Protein AF-A0A8H2WDI7-F1 (afdb_monomer_lite)

InterPro domains:
  IPR056884 Nephrocystin 3-like, N-terminal [PF24883] (2-95)

Radius of gyration: 14.34 Å; chains: 1; bounding box: 28×26×42 Å

Foldseek 3Di:
DVVVLVVVCVQFVQLVVQLCVLCVVPVCLVVDDLLSVCVSRPLRSQVRCPPRDALAAEAEAEAVVVQVDDPSVVNVVNCVVCVVSGSYKYWYKHAPDPPDPDIDTPDID

Structure (mmCIF, N/CA/C/O backbone):
data_AF-A0A8H2WDI7-F1
#
_entry.id   AF-A0A8H2WDI7-F1
#
loop_
_atom_site.group_PDB
_atom_site.id
_atom_site.type_symbol
_atom_site.label_atom_id
_atom_site.label_alt_id
_atom_site.label_comp_id
_atom_site.label_asym_id
_atom_site.label_entity_id
_atom_site.label_seq_id
_atom_site.pdbx_PDB_ins_code
_atom_site.Cartn_x
_atom_site.Cartn_y
_atom_site.Cartn_z
_atom_site.occupancy
_atom_site.B_iso_or_equiv
_atom_site.auth_seq_id
_atom_site.auth_comp_id
_atom_site.auth_asym_id
_atom_site.auth_atom_id
_atom_site.pdbx_PDB_model_num
ATOM 1 N N . MET A 1 1 ? 2.431 5.459 -2.874 1.00 86.25 1 MET A N 1
ATOM 2 C CA . MET A 1 1 ? 1.709 5.556 -1.581 1.00 86.25 1 MET A CA 1
ATOM 3 C C . MET A 1 1 ? 0.588 6.580 -1.604 1.00 86.25 1 MET A C 1
ATOM 5 O O . MET A 1 1 ? -0.551 6.159 -1.513 1.00 86.25 1 MET A O 1
ATOM 9 N N . THR A 1 2 ? 0.869 7.885 -1.715 1.00 90.62 2 THR A N 1
ATOM 10 C CA . THR A 1 2 ? -0.133 8.945 -1.471 1.00 90.62 2 THR A CA 1
ATOM 11 C C . THR A 1 2 ? -1.396 8.803 -2.317 1.00 90.62 2 THR A C 1
ATOM 13 O O . THR A 1 2 ? -2.489 8.836 -1.771 1.00 90.62 2 THR A O 1
ATOM 16 N N . ALA A 1 3 ? -1.254 8.547 -3.622 1.00 91.88 3 ALA A N 1
ATOM 17 C CA . ALA A 1 3 ? -2.398 8.340 -4.511 1.00 91.88 3 ALA A CA 1
ATOM 18 C C . ALA A 1 3 ? -3.252 7.114 -4.135 1.00 91.88 3 ALA A C 1
ATOM 20 O O . ALA A 1 3 ? -4.466 7.143 -4.303 1.00 91.88 3 ALA A O 1
ATOM 21 N N . ILE A 1 4 ? -2.638 6.050 -3.608 1.00 93.56 4 ILE A N 1
ATOM 22 C CA . ILE A 1 4 ? -3.352 4.840 -3.171 1.00 93.56 4 ILE A CA 1
ATOM 23 C C . ILE A 1 4 ? -4.109 5.130 -1.873 1.00 93.56 4 ILE A C 1
ATOM 25 O O . ILE A 1 4 ? -5.297 4.845 -1.787 1.00 93.56 4 ILE A O 1
ATOM 29 N N . ALA A 1 5 ? -3.447 5.751 -0.891 1.00 95.06 5 ALA A N 1
ATOM 30 C CA . ALA A 1 5 ? -4.073 6.134 0.375 1.00 95.06 5 ALA A CA 1
ATOM 31 C C . ALA A 1 5 ? -5.252 7.091 0.147 1.00 95.06 5 ALA A C 1
ATOM 33 O O . ALA A 1 5 ? -6.325 6.902 0.705 1.00 95.06 5 ALA A O 1
ATOM 34 N N . TYR A 1 6 ? -5.082 8.074 -0.739 1.00 96.19 6 TYR A N 1
ATOM 35 C CA . TYR A 1 6 ? -6.143 9.010 -1.097 1.00 96.19 6 TYR A CA 1
ATOM 36 C C . TYR A 1 6 ? -7.349 8.315 -1.745 1.00 96.19 6 TYR A C 1
ATOM 38 O O . TYR A 1 6 ? -8.490 8.612 -1.403 1.00 96.19 6 TYR A O 1
ATOM 46 N N . GLN A 1 7 ? -7.118 7.363 -2.654 1.00 95.75 7 GLN A N 1
ATOM 47 C CA . GLN A 1 7 ? -8.207 6.603 -3.274 1.00 95.75 7 GLN A CA 1
ATOM 48 C C . GLN A 1 7 ? -8.915 5.678 -2.279 1.00 95.75 7 GLN A C 1
ATOM 50 O O . GLN A 1 7 ? -10.139 5.596 -2.297 1.00 95.75 7 GLN A O 1
ATOM 55 N N . LEU A 1 8 ? -8.174 5.033 -1.373 1.00 95.25 8 LEU A N 1
ATOM 56 C CA . LEU A 1 8 ? -8.764 4.231 -0.300 1.00 95.25 8 LEU A CA 1
ATOM 57 C C . LEU A 1 8 ? -9.611 5.082 0.655 1.00 95.25 8 LEU A C 1
ATOM 59 O O . LEU A 1 8 ? -10.696 4.656 1.037 1.00 95.25 8 LEU A O 1
ATOM 63 N N . ALA A 1 9 ? -9.161 6.295 0.985 1.00 96.12 9 ALA A N 1
ATOM 64 C CA . ALA A 1 9 ? -9.914 7.237 1.812 1.00 96.12 9 ALA A CA 1
ATOM 65 C C . ALA A 1 9 ? -11.210 7.702 1.136 1.00 96.12 9 ALA A C 1
ATOM 67 O O . ALA A 1 9 ? -12.250 7.784 1.779 1.00 96.12 9 ALA A O 1
ATOM 68 N N . GLN A 1 10 ? -11.187 7.932 -0.179 1.00 95.81 10 GLN A N 1
ATOM 69 C CA . GLN A 1 10 ? -12.417 8.217 -0.923 1.00 95.81 10 GLN A CA 1
ATOM 70 C C . GLN A 1 10 ? -13.363 7.014 -1.001 1.00 95.81 10 GLN A C 1
ATOM 72 O O . GLN A 1 10 ? -14.578 7.189 -1.043 1.00 95.81 10 GLN A O 1
ATOM 77 N N . TYR A 1 11 ? -12.817 5.799 -1.047 1.00 94.69 11 TYR A N 1
ATOM 78 C CA . TYR A 1 11 ? -13.605 4.575 -1.127 1.00 94.69 11 TYR A CA 1
ATOM 79 C C . TYR A 1 11 ? -14.247 4.190 0.215 1.00 94.69 11 TYR A C 1
ATOM 81 O O . TYR A 1 11 ? -15.370 3.688 0.236 1.00 94.69 11 TYR A O 1
ATOM 89 N N . SER A 1 12 ? -13.551 4.409 1.333 1.00 95.06 12 SER A N 1
ATOM 90 C CA . SER A 1 12 ? -13.962 3.949 2.660 1.00 95.06 12 SER A CA 1
ATOM 91 C C . SER A 1 12 ? -13.761 5.035 3.713 1.00 95.06 12 SER A C 1
ATOM 93 O O . SER A 1 12 ? -12.636 5.347 4.099 1.00 95.06 12 SER A O 1
ATOM 95 N N . VAL A 1 13 ? -14.875 5.562 4.233 1.00 95.75 13 VAL A N 1
ATOM 96 C CA . VAL A 1 13 ? -14.882 6.542 5.334 1.00 95.75 13 VAL A CA 1
ATOM 97 C C . VAL A 1 13 ? -14.179 6.006 6.594 1.00 95.75 13 VAL A C 1
ATOM 99 O O . VAL A 1 13 ? -13.380 6.736 7.174 1.00 95.75 13 VAL A O 1
ATOM 102 N N . PRO A 1 14 ? -14.376 4.739 7.019 1.00 95.88 14 PRO A N 1
ATOM 103 C CA . PRO A 1 14 ? -13.591 4.182 8.122 1.00 95.88 14 PRO A CA 1
ATOM 104 C C . PRO A 1 14 ? -12.074 4.218 7.882 1.00 95.88 14 PRO A C 1
ATOM 106 O O . PRO A 1 14 ? -11.320 4.566 8.787 1.00 95.88 14 PRO A O 1
ATOM 109 N N . PHE A 1 15 ? -11.621 3.913 6.660 1.00 96.69 15 PHE A N 1
ATOM 110 C CA . PHE A 1 15 ? -10.200 4.006 6.322 1.00 96.69 15 PHE A CA 1
ATOM 111 C C . PHE A 1 15 ? -9.713 5.460 6.323 1.00 96.69 15 PHE A C 1
ATOM 113 O O . PHE A 1 15 ? -8.607 5.726 6.785 1.00 96.69 15 PHE A O 1
ATOM 120 N N . GLU A 1 16 ? -10.516 6.400 5.816 1.00 96.94 16 GLU A N 1
ATOM 121 C CA . GLU A 1 16 ? -10.202 7.834 5.820 1.00 96.94 16 GLU A CA 1
ATOM 122 C C . GLU A 1 16 ? -9.961 8.359 7.236 1.00 96.94 16 GLU A C 1
ATOM 124 O O . GLU A 1 16 ? -8.934 8.995 7.478 1.00 96.94 16 GLU A O 1
ATOM 129 N N . HIS A 1 17 ? -10.828 7.994 8.182 1.00 96.12 17 HIS A N 1
ATOM 130 C CA . HIS A 1 17 ? -10.656 8.323 9.593 1.00 96.12 17 HIS A CA 1
ATOM 131 C C . HIS A 1 17 ? -9.339 7.767 10.159 1.00 96.12 17 HIS A C 1
ATOM 133 O O . HIS A 1 17 ? -8.556 8.496 10.767 1.00 96.12 17 HIS A O 1
ATOM 139 N N . GLU A 1 18 ? -9.036 6.487 9.923 1.00 96.12 18 GLU A N 1
ATOM 140 C CA . GLU A 1 18 ? -7.790 5.882 10.411 1.00 96.12 18 GLU A CA 1
ATOM 141 C C . GLU A 1 18 ? -6.532 6.455 9.739 1.00 96.12 18 GLU A C 1
ATOM 143 O O . GLU A 1 18 ? -5.475 6.569 10.369 1.00 96.12 18 GLU A O 1
ATOM 148 N N . LEU A 1 19 ? -6.626 6.842 8.464 1.00 95.94 19 LEU A N 1
ATOM 149 C CA . LEU A 1 19 ? -5.557 7.542 7.759 1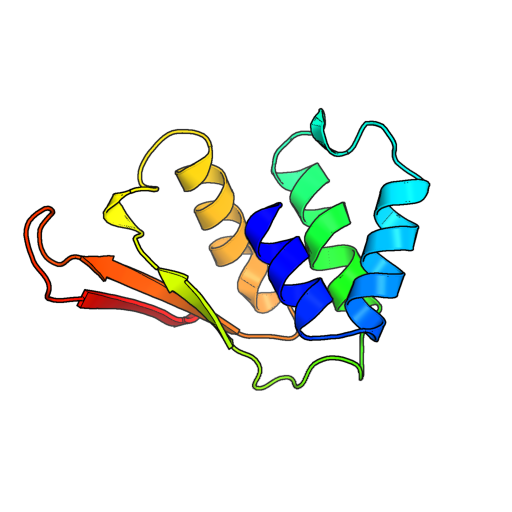.00 95.94 19 LEU A CA 1
ATOM 150 C C . LEU A 1 19 ? -5.328 8.932 8.362 1.00 95.94 19 LEU A C 1
ATOM 152 O O . LEU A 1 19 ? -4.175 9.323 8.568 1.00 95.94 19 LEU A O 1
ATOM 156 N N . TYR A 1 20 ? -6.401 9.667 8.660 1.00 95.44 20 TYR A N 1
ATOM 157 C CA . TYR A 1 20 ? -6.324 10.965 9.323 1.00 95.44 20 TYR A CA 1
ATOM 158 C C . TYR A 1 20 ? -5.627 10.842 10.683 1.00 95.44 20 TYR A C 1
ATOM 160 O O . TYR A 1 20 ? -4.620 11.508 10.907 1.00 95.44 20 TYR A O 1
ATOM 168 N N . GLU A 1 21 ? -6.058 9.915 11.540 1.00 94.62 21 GLU A N 1
ATOM 169 C CA . GLU A 1 21 ? -5.439 9.672 12.852 1.00 94.62 21 GLU A CA 1
ATOM 170 C C . GLU A 1 21 ? -3.958 9.263 12.747 1.00 94.62 21 GLU A C 1
ATOM 172 O O . GLU A 1 21 ? -3.102 9.717 13.515 1.00 94.62 21 GLU A O 1
ATOM 177 N N . SER A 1 22 ? -3.608 8.421 11.767 1.00 92.44 22 SER A N 1
ATOM 178 C CA . SER A 1 22 ? -2.215 8.005 11.575 1.00 92.44 22 SER A CA 1
ATOM 179 C C . SER A 1 22 ? -1.315 9.117 11.029 1.00 92.44 22 SER A C 1
ATOM 181 O O . SER A 1 22 ? -0.097 9.042 11.206 1.00 92.44 22 SER A O 1
ATOM 183 N N . THR A 1 23 ? -1.869 10.098 10.315 1.00 91.38 23 THR A N 1
ATOM 184 C CA . THR A 1 23 ? -1.099 11.191 9.700 1.00 91.38 23 THR A CA 1
ATOM 185 C C . THR A 1 23 ? -1.041 12.426 10.592 1.00 91.38 23 THR A C 1
ATOM 187 O O . THR A 1 23 ? -0.008 13.090 10.634 1.00 91.38 23 THR A O 1
ATOM 190 N N . SER A 1 24 ? -2.093 12.701 11.366 1.00 90.44 24 SER A N 1
ATOM 191 C CA . SER A 1 24 ? -2.153 13.820 12.313 1.00 90.44 24 SER A CA 1
ATOM 192 C C . SER A 1 24 ? -1.139 13.671 13.450 1.00 90.44 24 SER A C 1
ATOM 194 O O . SER A 1 24 ? -0.576 14.655 13.926 1.00 90.44 24 SER A O 1
ATOM 196 N N . THR A 1 25 ? -0.849 12.429 13.841 1.00 87.81 25 THR A N 1
ATOM 197 C CA . THR A 1 25 ? 0.114 12.091 14.896 1.00 87.81 25 THR A CA 1
ATOM 198 C C . THR A 1 25 ? 1.560 11.980 14.399 1.00 87.81 25 THR A C 1
ATOM 200 O O . THR A 1 25 ? 2.472 11.804 15.207 1.00 87.81 25 THR A O 1
ATOM 203 N N . ASN A 1 26 ? 1.798 12.104 13.086 1.00 86.38 26 ASN A N 1
ATOM 204 C CA . ASN A 1 26 ? 3.115 11.946 12.470 1.00 86.38 26 ASN A CA 1
ATOM 205 C C . ASN A 1 26 ? 3.364 13.000 11.366 1.00 86.38 26 ASN A C 1
ATOM 207 O O . ASN A 1 26 ? 3.214 12.702 10.176 1.00 86.38 26 ASN A O 1
ATOM 211 N N . PRO A 1 27 ? 3.777 14.229 11.734 1.00 81.69 27 PRO A N 1
ATOM 212 C CA . PRO A 1 27 ? 3.980 15.324 10.780 1.00 81.69 27 PRO A CA 1
ATOM 213 C C . PRO A 1 27 ? 5.100 15.054 9.759 1.00 81.69 27 PRO A C 1
ATOM 215 O O . PRO A 1 27 ? 5.077 15.601 8.658 1.00 81.69 27 PRO A O 1
ATOM 218 N N . ASP A 1 28 ? 6.040 14.162 10.079 1.00 87.69 28 ASP A N 1
ATOM 219 C CA . ASP A 1 28 ? 7.188 13.814 9.235 1.00 87.69 28 ASP A CA 1
ATOM 220 C C . ASP A 1 28 ? 6.928 12.603 8.319 1.00 87.69 28 ASP A C 1
ATOM 222 O O . ASP A 1 28 ? 7.837 12.067 7.685 1.00 87.69 28 ASP A O 1
ATOM 226 N N . ILE A 1 29 ? 5.682 12.145 8.184 1.00 88.69 29 ILE A N 1
ATOM 227 C CA . ILE A 1 29 ? 5.346 10.941 7.404 1.00 88.69 29 ILE A CA 1
ATOM 228 C C . ILE A 1 29 ? 5.827 10.991 5.939 1.00 88.69 29 ILE A C 1
ATOM 230 O O . ILE A 1 29 ? 6.175 9.966 5.342 1.00 88.69 29 ILE A O 1
ATOM 234 N N . LEU A 1 30 ? 5.885 12.187 5.346 1.00 84.19 30 LEU A N 1
ATOM 235 C CA . LEU A 1 30 ? 6.356 12.380 3.973 1.00 84.19 30 LEU A CA 1
ATOM 236 C C . LEU A 1 30 ? 7.885 12.332 3.850 1.00 84.19 30 LEU A C 1
ATOM 238 O O . LEU A 1 30 ? 8.377 12.036 2.762 1.00 84.19 30 LEU A O 1
ATOM 242 N N . SER A 1 31 ? 8.627 12.570 4.935 1.00 87.50 31 SER A N 1
ATOM 243 C CA . SER A 1 31 ? 10.092 12.482 4.964 1.00 87.50 31 SER A CA 1
ATOM 244 C C . SER A 1 31 ? 10.600 11.085 5.341 1.00 87.50 31 SER A C 1
ATOM 246 O O . SER A 1 31 ? 11.758 10.767 5.073 1.00 87.50 31 SER A O 1
ATOM 248 N N . GLN A 1 32 ? 9.735 10.218 5.884 1.00 89.38 32 GLN A N 1
ATOM 249 C CA . GLN A 1 32 ? 10.062 8.814 6.151 1.00 89.38 32 GLN A CA 1
ATOM 250 C C . GLN A 1 32 ? 10.434 8.042 4.882 1.00 89.38 32 GLN A C 1
ATOM 252 O O . GLN A 1 32 ? 10.014 8.386 3.773 1.00 89.38 32 GLN A O 1
ATOM 257 N N . ASP A 1 33 ? 11.161 6.937 5.057 1.00 92.75 33 ASP A N 1
ATOM 258 C CA . ASP A 1 33 ? 11.405 5.987 3.977 1.00 92.75 33 ASP A CA 1
ATOM 259 C C . ASP A 1 33 ? 10.098 5.353 3.451 1.00 92.75 33 ASP A C 1
ATOM 261 O O . ASP A 1 33 ? 9.009 5.486 4.022 1.00 92.75 33 ASP A O 1
ATOM 265 N N . ALA A 1 34 ? 10.190 4.671 2.307 1.00 92.56 34 ALA A N 1
ATOM 266 C CA . ALA A 1 34 ? 9.019 4.120 1.634 1.00 92.56 34 ALA A CA 1
ATOM 267 C C . ALA A 1 34 ? 8.261 3.090 2.492 1.00 92.56 34 ALA A C 1
ATOM 269 O O . ALA A 1 34 ? 7.032 3.031 2.423 1.00 92.56 34 ALA A O 1
ATOM 270 N N . LEU A 1 35 ? 8.969 2.307 3.313 1.00 93.88 35 LEU A N 1
ATOM 271 C CA . LEU A 1 35 ? 8.365 1.275 4.152 1.00 93.88 35 LEU A CA 1
ATOM 272 C C . LEU A 1 35 ? 7.659 1.880 5.370 1.00 93.88 35 LEU A C 1
ATOM 274 O O . LEU A 1 35 ? 6.536 1.486 5.680 1.00 93.88 35 LEU A O 1
ATOM 278 N N . GLY A 1 36 ? 8.282 2.849 6.040 1.00 93.75 36 GLY A N 1
ATOM 279 C CA . GLY A 1 36 ? 7.680 3.614 7.128 1.00 93.75 36 GLY A CA 1
ATOM 280 C C . GLY A 1 36 ? 6.419 4.327 6.657 1.00 93.75 36 GLY A C 1
ATOM 281 O O . GLY A 1 36 ? 5.360 4.197 7.275 1.00 93.75 36 GLY A O 1
ATOM 282 N N . ARG A 1 37 ? 6.483 4.965 5.485 1.00 93.94 37 ARG A N 1
ATOM 283 C CA . ARG A 1 37 ? 5.321 5.615 4.877 1.00 93.94 37 ARG A CA 1
ATOM 284 C C . ARG A 1 37 ? 4.226 4.619 4.486 1.00 93.94 37 ARG A C 1
ATOM 286 O O . ARG A 1 37 ? 3.056 4.901 4.717 1.00 93.94 37 ARG A O 1
ATOM 293 N N . TYR A 1 38 ? 4.570 3.448 3.945 1.00 95.25 38 TYR A N 1
ATOM 294 C CA . TYR A 1 38 ? 3.603 2.373 3.678 1.00 95.25 38 TYR A CA 1
ATOM 295 C C . TYR A 1 38 ? 2.885 1.915 4.955 1.00 95.25 38 TYR A C 1
ATOM 297 O O . TYR A 1 38 ? 1.658 1.799 4.965 1.00 95.25 38 TYR A O 1
ATOM 305 N N . LYS A 1 39 ? 3.632 1.706 6.045 1.00 94.38 39 LYS A N 1
ATOM 306 C CA . LYS A 1 39 ? 3.069 1.270 7.328 1.00 94.38 39 LYS A CA 1
ATOM 307 C C . LYS A 1 39 ? 2.042 2.258 7.872 1.00 94.38 39 LYS A C 1
ATOM 309 O O . LYS A 1 39 ? 0.966 1.836 8.279 1.00 94.38 39 LYS A O 1
ATOM 314 N N . HIS A 1 40 ? 2.350 3.551 7.837 1.00 94.88 40 HIS A N 1
ATOM 315 C CA . HIS A 1 40 ? 1.466 4.585 8.378 1.00 94.88 40 HIS A CA 1
ATOM 316 C C . HIS A 1 40 ? 0.318 4.959 7.430 1.00 94.88 40 HIS A C 1
ATOM 318 O O . HIS A 1 40 ? -0.791 5.200 7.884 1.00 94.88 40 HIS A O 1
ATOM 324 N N . MET A 1 41 ? 0.542 4.996 6.112 1.00 95.56 41 MET A N 1
ATOM 325 C CA . MET A 1 41 ? -0.488 5.457 5.169 1.00 95.56 41 MET A CA 1
ATOM 326 C C . MET A 1 41 ? -1.402 4.347 4.642 1.00 95.56 41 MET A C 1
ATOM 328 O O . MET A 1 41 ? -2.458 4.657 4.105 1.00 95.56 41 MET A O 1
ATOM 332 N N . ILE A 1 42 ? -0.985 3.079 4.705 1.00 95.00 42 ILE A N 1
ATOM 333 C CA . ILE A 1 42 ? -1.704 1.965 4.067 1.00 95.00 42 ILE A CA 1
ATOM 334 C C . ILE A 1 42 ? -1.962 0.847 5.074 1.00 95.00 42 ILE A C 1
ATOM 336 O O . ILE A 1 42 ? -3.108 0.618 5.448 1.00 95.00 42 ILE A O 1
ATOM 340 N N . GLN A 1 43 ? -0.911 0.163 5.539 1.00 95.00 43 GLN A N 1
ATOM 341 C CA . GLN A 1 43 ? -1.069 -1.050 6.348 1.00 95.00 43 GLN A CA 1
ATOM 342 C C . GLN A 1 43 ? -1.779 -0.780 7.676 1.00 95.00 43 GLN A C 1
ATOM 344 O O . GLN A 1 43 ? -2.712 -1.499 8.023 1.00 95.00 43 GLN A O 1
ATOM 349 N N . GLY A 1 44 ? -1.333 0.228 8.426 1.00 94.50 44 GLY A N 1
ATOM 350 C CA . GLY A 1 44 ? -1.891 0.584 9.728 1.00 94.50 44 GLY A CA 1
ATOM 351 C C . GLY A 1 44 ? -3.379 0.923 9.637 1.00 94.50 44 GLY A C 1
ATOM 352 O O . GLY A 1 44 ? -4.173 0.247 10.295 1.00 94.50 44 GLY A O 1
ATOM 353 N N . PRO A 1 45 ? -3.773 1.890 8.788 1.00 95.12 45 PRO A N 1
ATOM 354 C CA . PRO A 1 45 ? -5.177 2.227 8.595 1.00 95.12 45 PRO A CA 1
ATOM 355 C C . PRO A 1 45 ? -6.030 1.048 8.099 1.00 95.12 45 PRO A C 1
ATOM 357 O O . PRO A 1 45 ? -7.087 0.784 8.671 1.00 95.12 45 PRO A O 1
ATOM 360 N N . LEU A 1 46 ? -5.553 0.255 7.126 1.00 93.69 46 LEU A N 1
ATOM 361 C CA . LEU A 1 46 ? -6.269 -0.950 6.668 1.00 93.69 46 LEU A CA 1
ATOM 362 C C . LEU A 1 46 ? -6.450 -1.985 7.786 1.00 93.69 46 LEU A C 1
ATOM 364 O O . LEU A 1 46 ? -7.530 -2.548 7.930 1.00 93.69 46 LEU A O 1
ATOM 368 N N . SER A 1 47 ? -5.426 -2.210 8.612 1.00 92.00 47 SER A N 1
ATOM 369 C CA . SER A 1 47 ? -5.473 -3.203 9.698 1.00 92.00 47 SER A CA 1
ATOM 370 C C . SER A 1 47 ? -6.474 -2.840 10.799 1.00 92.00 47 SER A C 1
ATOM 372 O O . SER A 1 47 ? -6.996 -3.725 11.479 1.00 92.00 47 SER A O 1
ATOM 374 N N . LYS A 1 48 ? -6.729 -1.542 10.995 1.00 92.56 48 LYS A N 1
ATOM 375 C CA . LYS A 1 48 ? -7.722 -1.030 11.949 1.00 92.56 48 LYS A CA 1
ATOM 376 C C . LYS A 1 48 ? -9.126 -0.937 11.346 1.00 92.56 48 LYS A C 1
ATOM 378 O O . LYS A 1 48 ? -10.107 -0.920 12.080 1.00 92.56 48 LYS A O 1
ATOM 383 N N . THR A 1 49 ? -9.228 -0.980 10.020 1.00 87.62 49 THR A N 1
ATOM 384 C CA . THR A 1 49 ? -10.482 -0.908 9.264 1.00 87.62 49 THR A CA 1
ATOM 385 C C . THR A 1 49 ? -11.038 -2.310 8.984 1.00 87.62 49 THR A C 1
ATOM 387 O O . THR A 1 49 ? -11.239 -2.689 7.834 1.00 87.62 49 THR A O 1
ATOM 390 N N . LYS A 1 50 ? -11.265 -3.116 10.032 1.00 69.31 50 LYS A N 1
ATOM 391 C CA . LYS A 1 50 ? -11.642 -4.539 9.874 1.00 69.31 50 LYS A CA 1
ATOM 392 C C . LYS A 1 50 ? -12.940 -4.774 9.093 1.00 69.31 50 LYS A C 1
ATOM 394 O O . LYS A 1 50 ? -13.009 -5.750 8.362 1.00 69.31 50 LYS A O 1
ATOM 399 N N . ASP A 1 51 ? -13.911 -3.866 9.201 1.00 79.25 51 ASP A N 1
ATOM 400 C CA . ASP A 1 51 ? -15.231 -4.010 8.562 1.00 79.25 51 ASP A CA 1
ATOM 401 C C . ASP A 1 51 ? -15.546 -2.884 7.559 1.00 79.25 51 ASP A C 1
ATOM 403 O O . ASP A 1 51 ? -16.642 -2.815 7.007 1.00 79.25 51 ASP A O 1
ATOM 407 N N . GLY A 1 52 ? -14.603 -1.964 7.328 1.00 84.25 52 GLY A N 1
ATOM 408 C CA . GLY A 1 52 ? -14.831 -0.800 6.463 1.00 84.25 52 GLY A CA 1
ATOM 409 C C . GLY A 1 52 ? -14.503 -1.033 4.990 1.00 84.25 52 GLY A C 1
ATOM 410 O O . GLY A 1 52 ? -14.818 -0.177 4.162 1.00 84.25 52 GLY A O 1
ATOM 411 N N . ILE A 1 53 ? -13.852 -2.153 4.658 1.00 87.56 53 ILE A N 1
ATOM 412 C CA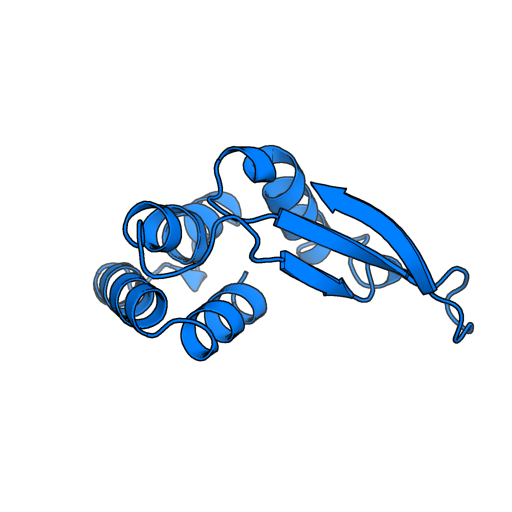 . ILE A 1 53 ? -13.479 -2.536 3.293 1.00 87.56 53 ILE A CA 1
ATOM 413 C C . ILE A 1 53 ? -13.758 -4.037 3.119 1.00 87.56 53 ILE A C 1
ATOM 415 O O . ILE A 1 53 ? -13.295 -4.828 3.939 1.00 87.56 53 ILE A O 1
ATOM 419 N N . PRO A 1 54 ? -14.490 -4.456 2.069 1.00 88.38 54 PRO A N 1
ATOM 420 C CA . PRO A 1 54 ? -14.699 -5.874 1.788 1.00 88.38 54 PRO A CA 1
ATOM 421 C C . PRO A 1 54 ? -13.382 -6.599 1.482 1.00 88.38 54 PRO A C 1
ATOM 423 O O . PRO A 1 54 ? -12.570 -6.080 0.723 1.00 88.38 54 PRO A O 1
ATOM 426 N N . GLU A 1 55 ? -13.219 -7.847 1.934 1.00 84.56 55 GLU A N 1
ATOM 427 C CA . GLU A 1 55 ? -12.048 -8.681 1.580 1.00 84.56 55 GLU A CA 1
ATOM 428 C C . GLU A 1 55 ? -11.902 -8.911 0.061 1.00 84.56 55 GLU A C 1
ATOM 430 O O . GLU A 1 55 ? -10.826 -9.226 -0.449 1.00 84.56 55 GLU A O 1
ATOM 435 N N . SER A 1 56 ? -13.001 -8.766 -0.684 1.00 87.88 56 SER A N 1
ATOM 436 C CA . SER A 1 56 ? -13.028 -8.841 -2.146 1.00 87.88 56 SER A CA 1
ATOM 437 C C . SER A 1 56 ? -12.609 -7.543 -2.842 1.00 87.88 56 SER A C 1
ATOM 439 O O . SER A 1 56 ? -12.554 -7.525 -4.074 1.00 87.88 56 SER A O 1
ATOM 441 N N . ALA A 1 57 ? -12.321 -6.472 -2.096 1.00 92.00 57 ALA A N 1
ATOM 442 C CA . ALA A 1 57 ? -11.870 -5.210 -2.660 1.00 92.00 57 ALA A CA 1
ATOM 443 C C . ALA A 1 57 ? -10.566 -5.403 -3.444 1.00 92.00 57 ALA A C 1
ATOM 445 O O . ALA A 1 57 ? -9.674 -6.161 -3.053 1.00 92.00 57 ALA A O 1
ATOM 446 N N . LEU A 1 58 ? -10.473 -4.700 -4.570 1.00 93.69 58 LEU A N 1
ATOM 447 C CA . LEU A 1 58 ? -9.355 -4.790 -5.495 1.00 93.69 58 LEU A CA 1
ATOM 448 C C . LEU A 1 58 ? -8.825 -3.392 -5.786 1.00 93.69 58 LEU A C 1
ATOM 450 O O . LEU A 1 58 ? -9.557 -2.538 -6.284 1.00 93.69 58 LEU A O 1
ATOM 454 N N . ILE A 1 59 ? -7.541 -3.179 -5.525 1.00 93.50 59 ILE A N 1
ATOM 455 C CA . ILE A 1 59 ? -6.824 -2.000 -6.004 1.00 93.50 59 ILE A CA 1
ATOM 456 C C . ILE A 1 59 ? -6.240 -2.342 -7.369 1.00 93.50 59 ILE A C 1
ATOM 458 O O . ILE A 1 59 ? -5.493 -3.311 -7.491 1.00 93.50 59 ILE A O 1
ATOM 462 N N . VAL A 1 60 ? -6.558 -1.540 -8.383 1.00 94.44 60 VAL A N 1
ATOM 463 C CA . VAL A 1 60 ? -5.943 -1.650 -9.709 1.00 94.44 60 VAL A CA 1
ATOM 464 C C . VAL A 1 60 ? -4.867 -0.582 -9.835 1.00 94.44 60 VAL A C 1
ATOM 466 O O . VAL A 1 60 ? -5.153 0.608 -9.723 1.00 94.44 60 VAL A O 1
ATOM 469 N N . ILE A 1 61 ? -3.625 -1.013 -10.036 1.00 92.06 61 ILE A N 1
ATOM 470 C CA . ILE A 1 61 ? -2.489 -0.134 -10.302 1.00 92.06 61 ILE A CA 1
ATOM 471 C C . ILE A 1 61 ? -2.179 -0.232 -11.787 1.00 92.06 61 ILE A C 1
ATOM 473 O O . ILE A 1 61 ? -1.654 -1.248 -12.246 1.00 92.06 61 ILE A O 1
ATOM 477 N N . ASP A 1 62 ? -2.530 0.827 -12.507 1.00 89.69 62 ASP A N 1
ATOM 478 C CA . ASP A 1 62 ? -2.327 0.925 -13.945 1.00 89.69 62 ASP A CA 1
ATOM 479 C C . ASP A 1 62 ? -0.989 1.578 -14.301 1.00 89.69 62 ASP A C 1
ATOM 481 O O . ASP A 1 62 ? -0.473 2.400 -13.542 1.00 89.69 62 ASP A O 1
ATOM 485 N N . GLY A 1 63 ? -0.428 1.199 -15.451 1.00 86.56 63 GLY A N 1
ATOM 486 C CA . GLY A 1 63 ? 0.811 1.790 -15.969 1.00 86.56 63 GLY A CA 1
ATOM 487 C C . GLY A 1 63 ? 2.097 1.307 -15.296 1.00 86.56 63 GLY A C 1
ATOM 488 O O . GLY A 1 63 ? 2.973 2.121 -15.008 1.00 86.56 63 GLY A O 1
ATOM 489 N N . LEU A 1 64 ? 2.255 0.000 -15.037 1.00 86.75 64 LEU A N 1
ATOM 490 C CA . LEU A 1 64 ? 3.497 -0.547 -14.462 1.00 86.75 64 LEU A CA 1
ATOM 491 C C . LEU A 1 64 ? 4.758 -0.126 -15.236 1.00 86.75 64 LEU A C 1
ATOM 493 O O . LEU A 1 64 ? 5.778 0.155 -14.608 1.00 86.75 64 LEU A O 1
ATOM 497 N N . ASP A 1 65 ? 4.684 -0.053 -16.565 1.00 85.88 65 ASP A N 1
ATOM 498 C CA . ASP A 1 65 ? 5.780 0.369 -17.444 1.00 85.88 65 ASP A CA 1
ATOM 499 C C . ASP A 1 65 ? 6.288 1.794 -17.145 1.00 85.88 65 ASP A C 1
ATOM 501 O O . ASP A 1 65 ? 7.446 2.115 -17.403 1.00 85.88 65 ASP A O 1
ATOM 505 N N . GLU A 1 66 ? 5.466 2.639 -16.518 1.00 83.00 66 GLU A N 1
ATOM 506 C CA . GLU A 1 66 ? 5.845 3.990 -16.081 1.00 83.00 66 GLU A CA 1
ATOM 507 C C . GLU A 1 66 ? 6.502 4.001 -14.689 1.00 83.00 66 GLU A C 1
ATOM 509 O O . GLU A 1 66 ? 7.094 4.996 -14.269 1.00 83.00 66 GLU A O 1
ATOM 514 N N . CYS A 1 67 ? 6.424 2.884 -13.962 1.00 86.44 67 CYS A N 1
ATOM 515 C CA . CYS A 1 67 ? 6.874 2.744 -12.579 1.00 86.44 67 CYS A CA 1
ATOM 516 C C . CYS A 1 67 ? 8.068 1.786 -12.420 1.00 86.44 67 CYS A C 1
ATOM 518 O O . CYS A 1 67 ? 8.383 1.371 -11.304 1.00 86.44 67 CYS A O 1
ATOM 520 N N . GLU A 1 68 ? 8.768 1.441 -13.501 1.00 81.44 68 GLU A N 1
ATOM 521 C CA . GLU A 1 68 ? 9.876 0.476 -13.463 1.00 81.44 68 GLU A CA 1
ATOM 522 C C . GLU A 1 68 ? 11.142 0.992 -12.758 1.00 81.44 68 GLU A C 1
ATOM 524 O O . GLU A 1 68 ? 12.036 0.204 -12.449 1.00 81.44 68 GLU A O 1
ATOM 529 N N . GLN A 1 69 ? 11.232 2.295 -12.464 1.00 86.56 69 GLN A N 1
ATOM 530 C CA . GLN A 1 69 ? 12.437 2.916 -11.907 1.00 86.56 69 GLN A CA 1
ATOM 531 C C . GLN A 1 69 ? 12.161 3.801 -10.683 1.00 86.56 69 GLN A C 1
ATOM 533 O O . GLN A 1 69 ? 11.049 4.278 -10.441 1.00 86.56 69 GLN A O 1
ATOM 538 N N . GLY A 1 70 ? 13.219 4.036 -9.900 1.00 89.38 70 GLY A N 1
ATOM 539 C CA . GLY A 1 70 ? 13.218 4.976 -8.780 1.00 89.38 70 GLY A CA 1
ATOM 540 C C . GLY A 1 70 ? 12.154 4.669 -7.723 1.00 89.38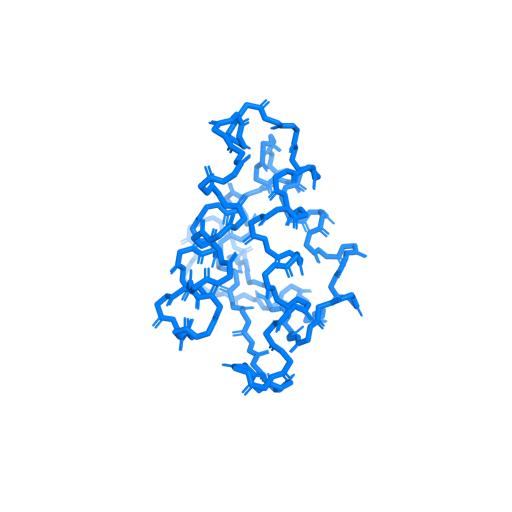 70 GLY A C 1
ATOM 541 O O . GLY A 1 70 ? 11.952 3.525 -7.320 1.00 89.38 70 GLY 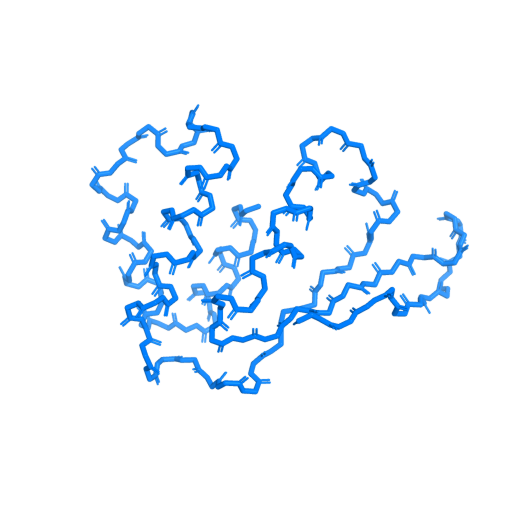A O 1
ATOM 542 N N . ALA A 1 71 ? 11.471 5.715 -7.255 1.00 86.50 71 ALA A N 1
ATOM 543 C CA . ALA A 1 71 ? 10.479 5.599 -6.190 1.00 86.50 71 ALA A CA 1
ATOM 544 C C . ALA A 1 71 ? 9.253 4.759 -6.591 1.00 86.50 71 ALA A C 1
ATOM 546 O O . ALA A 1 71 ? 8.686 4.089 -5.730 1.00 86.50 71 ALA A O 1
ATOM 547 N N . GLY A 1 72 ? 8.855 4.772 -7.871 1.00 87.56 72 GLY A N 1
ATOM 548 C CA . GLY A 1 72 ? 7.735 3.967 -8.372 1.00 87.56 72 GLY A CA 1
ATOM 549 C C . GLY A 1 72 ? 7.987 2.476 -8.166 1.00 87.56 72 GLY A C 1
ATOM 550 O O . GLY A 1 72 ? 7.159 1.786 -7.567 1.00 87.56 72 GLY A O 1
ATOM 551 N N . ARG A 1 73 ? 9.192 2.016 -8.531 1.00 90.75 73 ARG A N 1
ATOM 552 C CA . ARG A 1 73 ? 9.606 0.619 -8.368 1.00 90.75 73 ARG A CA 1
ATOM 553 C C . ARG A 1 73 ? 9.577 0.185 -6.908 1.00 90.75 73 ARG A C 1
ATOM 555 O O . ARG A 1 73 ? 8.977 -0.835 -6.586 1.00 90.75 73 ARG A O 1
ATOM 562 N N . THR A 1 74 ? 10.143 0.998 -6.016 1.00 93.06 74 THR A N 1
ATOM 563 C CA . THR A 1 74 ? 10.155 0.716 -4.573 1.00 93.06 74 THR A CA 1
ATOM 564 C C . THR A 1 74 ? 8.745 0.583 -3.999 1.00 93.06 74 THR A C 1
ATOM 566 O O . THR A 1 74 ? 8.488 -0.307 -3.191 1.00 93.06 74 THR A O 1
ATOM 569 N N . VAL A 1 75 ? 7.814 1.452 -4.407 1.00 90.88 75 VAL A N 1
ATOM 570 C CA . VAL A 1 75 ? 6.414 1.384 -3.957 1.00 90.88 75 VAL A CA 1
ATOM 571 C C . VAL A 1 75 ? 5.763 0.079 -4.408 1.00 90.88 75 VAL A C 1
ATOM 573 O O . VAL A 1 75 ? 5.109 -0.578 -3.600 1.00 90.88 75 VAL A O 1
ATOM 576 N N . LEU A 1 76 ? 5.954 -0.308 -5.669 1.00 91.50 76 LEU A N 1
ATOM 577 C CA . LEU A 1 76 ? 5.402 -1.545 -6.218 1.00 91.50 76 LEU A CA 1
ATOM 578 C C . LEU A 1 76 ? 5.975 -2.785 -5.534 1.00 91.50 76 LEU A C 1
ATOM 580 O O . LEU A 1 76 ? 5.213 -3.670 -5.155 1.00 91.50 76 LEU A O 1
ATOM 584 N N . ASP A 1 77 ? 7.292 -2.826 -5.323 1.00 93.44 77 ASP A N 1
ATOM 585 C CA . ASP A 1 77 ? 7.948 -3.944 -4.646 1.00 93.44 77 ASP A CA 1
ATOM 586 C C . ASP A 1 77 ? 7.405 -4.118 -3.221 1.00 93.44 77 ASP A C 1
ATOM 588 O O . ASP A 1 77 ? 7.091 -5.237 -2.818 1.00 93.44 77 ASP A O 1
ATOM 592 N N . ILE A 1 78 ? 7.208 -3.023 -2.475 1.00 95.19 78 ILE A N 1
ATOM 593 C CA . ILE A 1 78 ? 6.603 -3.074 -1.136 1.00 95.19 78 ILE A CA 1
ATOM 594 C C . ILE A 1 78 ? 5.168 -3.609 -1.202 1.00 95.19 78 ILE A C 1
ATOM 596 O O . ILE A 1 78 ? 4.826 -4.508 -0.436 1.00 95.19 78 ILE A O 1
ATOM 600 N N . LEU A 1 79 ? 4.335 -3.091 -2.109 1.00 92.94 79 LEU A N 1
ATOM 601 C CA . LEU A 1 79 ? 2.934 -3.510 -2.237 1.00 92.94 79 LEU A CA 1
ATOM 602 C C . LEU A 1 79 ? 2.811 -4.993 -2.593 1.00 92.94 79 LEU A C 1
ATOM 604 O O . LEU A 1 79 ? 2.025 -5.708 -1.978 1.00 92.94 79 LEU A O 1
ATOM 608 N N . VAL A 1 80 ? 3.624 -5.475 -3.534 1.00 93.31 80 VAL A N 1
ATOM 609 C CA . VAL A 1 80 ? 3.642 -6.887 -3.934 1.00 93.31 80 VAL A CA 1
ATOM 610 C C . VAL A 1 80 ? 4.124 -7.772 -2.788 1.00 93.31 80 VAL A C 1
ATOM 612 O O . VAL A 1 80 ? 3.46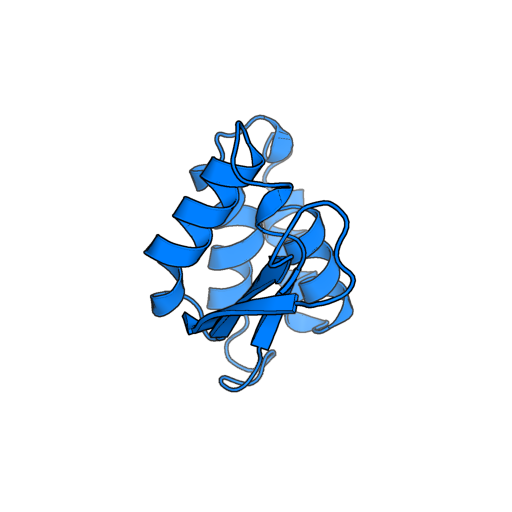7 -8.760 -2.461 1.00 93.31 80 VAL A O 1
ATOM 615 N N . GLN A 1 81 ? 5.235 -7.415 -2.136 1.00 95.31 81 GLN A N 1
ATOM 616 C CA . GLN A 1 81 ? 5.807 -8.205 -1.038 1.00 95.31 81 GLN A CA 1
ATOM 617 C C . GLN A 1 81 ? 4.891 -8.275 0.188 1.00 95.31 81 GLN A C 1
ATOM 619 O O . GLN A 1 81 ? 4.915 -9.269 0.911 1.00 95.31 81 GLN A O 1
ATOM 624 N N . ARG A 1 82 ? 4.100 -7.224 0.433 1.00 94.94 82 ARG A N 1
ATOM 625 C CA . ARG A 1 82 ? 3.240 -7.080 1.616 1.00 94.94 82 ARG A CA 1
ATOM 626 C C . ARG A 1 82 ? 1.756 -7.316 1.333 1.00 94.94 82 ARG A C 1
ATOM 628 O O . ARG A 1 82 ? 0.959 -7.226 2.256 1.00 94.94 82 ARG A O 1
ATOM 635 N N . SER A 1 83 ? 1.391 -7.655 0.099 1.00 92.50 83 SER A N 1
ATOM 636 C CA . SER A 1 83 ? 0.012 -7.912 -0.353 1.00 92.50 83 SER A CA 1
ATOM 637 C C . SER A 1 83 ? -0.770 -8.841 0.580 1.00 92.50 83 SER A C 1
ATOM 639 O O . SER A 1 83 ? -1.866 -8.506 1.011 1.00 92.50 83 SER A O 1
ATOM 641 N N . LYS A 1 84 ? -0.158 -9.954 0.999 1.00 91.44 84 LYS A N 1
ATOM 642 C CA . LYS A 1 84 ? -0.761 -10.940 1.916 1.00 91.44 84 LYS A CA 1
ATOM 643 C C . LYS A 1 84 ? -1.074 -10.408 3.318 1.00 91.44 84 LYS A C 1
ATOM 645 O O . LYS A 1 84 ? -1.773 -11.075 4.072 1.00 91.44 84 LYS A O 1
ATOM 650 N N . GLU A 1 85 ? -0.508 -9.264 3.695 1.00 91.50 85 GLU A N 1
ATOM 651 C CA . GLU A 1 85 ? -0.762 -8.604 4.979 1.00 91.50 85 GLU A CA 1
ATOM 652 C C . GLU A 1 85 ? -1.972 -7.657 4.906 1.00 91.50 85 GLU A C 1
ATOM 654 O O . GLU A 1 85 ? -2.380 -7.118 5.933 1.00 91.50 85 GLU A O 1
ATOM 659 N N . LEU A 1 86 ? -2.525 -7.420 3.711 1.00 90.38 86 LEU A N 1
ATOM 660 C CA . LEU A 1 86 ? -3.630 -6.496 3.490 1.00 90.38 86 LEU A CA 1
ATOM 661 C C . LEU A 1 86 ? -4.973 -7.238 3.404 1.00 90.38 86 LEU A C 1
ATOM 663 O O . LEU A 1 86 ? -5.040 -8.325 2.832 1.00 90.38 86 LEU A O 1
ATOM 667 N N . PRO A 1 87 ? -6.070 -6.638 3.897 1.00 90.69 87 PRO A N 1
ATOM 668 C CA . PRO A 1 87 ? -7.417 -7.199 3.788 1.00 90.69 87 PRO A CA 1
ATOM 669 C C . PRO A 1 87 ? -8.051 -6.923 2.408 1.00 90.69 87 PRO A C 1
ATOM 671 O O . PRO A 1 87 ? -9.247 -6.670 2.310 1.00 90.69 87 PRO A O 1
ATOM 674 N N . LEU A 1 88 ? -7.248 -6.879 1.343 1.00 92.25 88 LEU A N 1
ATOM 675 C CA . LEU A 1 88 ? -7.680 -6.596 -0.027 1.00 92.25 88 LEU A CA 1
ATOM 676 C C . LEU A 1 88 ? -6.671 -7.155 -1.031 1.00 92.25 88 LEU A C 1
ATOM 678 O O . LEU A 1 88 ? -5.542 -7.486 -0.670 1.00 92.25 88 LEU A O 1
ATOM 682 N N . LYS A 1 89 ? -7.069 -7.219 -2.301 1.00 93.62 89 LYS A N 1
ATOM 683 C CA . LYS A 1 89 ? -6.216 -7.676 -3.403 1.00 93.62 89 LYS A CA 1
ATOM 684 C C . LYS A 1 89 ? -5.629 -6.506 -4.177 1.00 93.62 89 LYS A C 1
ATOM 686 O O . LYS A 1 89 ? -6.228 -5.430 -4.257 1.00 93.62 89 LYS A O 1
ATOM 691 N N . ILE A 1 90 ? -4.492 -6.736 -4.821 1.00 94.00 90 ILE A N 1
ATOM 692 C CA . ILE A 1 90 ? -3.837 -5.763 -5.696 1.00 94.00 90 ILE A CA 1
ATOM 693 C C . ILE A 1 90 ? -3.665 -6.378 -7.081 1.00 94.00 90 ILE A C 1
ATOM 695 O O . ILE A 1 90 ? -2.971 -7.375 -7.245 1.00 94.00 90 ILE A O 1
ATOM 699 N N . MET A 1 91 ? -4.260 -5.763 -8.099 1.00 95.81 91 MET A N 1
ATOM 700 C CA . MET A 1 91 ? -4.012 -6.093 -9.500 1.00 95.81 91 MET A CA 1
ATOM 701 C C . MET A 1 91 ? -3.110 -5.037 -10.124 1.00 95.81 91 MET A C 1
ATOM 703 O O . MET A 1 91 ? -3.350 -3.842 -9.976 1.00 95.81 91 MET A O 1
ATOM 707 N N . ILE A 1 92 ? -2.090 -5.486 -10.847 1.00 93.88 92 ILE A N 1
ATOM 708 C CA . ILE A 1 92 ? -1.150 -4.611 -11.547 1.00 93.88 92 ILE A CA 1
ATOM 709 C C . ILE A 1 92 ? -1.306 -4.824 -13.050 1.00 93.88 92 ILE A C 1
ATOM 711 O O . ILE A 1 92 ? -1.280 -5.966 -13.524 1.00 93.88 92 ILE A O 1
ATOM 715 N N . THR A 1 93 ? -1.446 -3.730 -13.795 1.00 93.94 93 THR A N 1
ATOM 716 C CA . THR A 1 93 ? -1.541 -3.715 -15.258 1.00 93.94 93 THR A CA 1
ATOM 717 C C . THR A 1 93 ? -0.390 -2.925 -15.875 1.00 93.94 93 THR A C 1
ATOM 719 O O . THR A 1 93 ? 0.170 -2.015 -15.270 1.00 93.94 93 THR A O 1
ATOM 722 N N . SER A 1 94 ? 0.004 -3.314 -17.085 1.00 91.75 94 SER A N 1
ATOM 723 C CA . SER A 1 94 ? 1.072 -2.674 -17.861 1.00 91.75 94 SER A CA 1
ATOM 724 C C . SER A 1 94 ? 0.662 -2.567 -19.317 1.00 91.75 94 SER A C 1
ATOM 726 O O . SER A 1 94 ? -0.084 -3.424 -19.807 1.00 91.75 94 SER A O 1
ATOM 728 N N . ARG A 1 95 ? 1.183 -1.570 -20.035 1.00 90.00 95 ARG A N 1
ATOM 729 C CA . ARG A 1 95 ? 1.085 -1.580 -21.495 1.00 90.00 95 ARG A CA 1
ATOM 730 C C . ARG A 1 95 ? 1.962 -2.695 -22.051 1.00 90.00 95 ARG A C 1
ATOM 732 O O . ARG A 1 95 ? 3.086 -2.895 -21.591 1.00 90.00 95 ARG A O 1
ATOM 739 N N . LYS A 1 96 ? 1.495 -3.375 -23.104 1.00 84.62 96 LYS A N 1
ATOM 740 C CA . LYS A 1 96 ? 2.319 -4.372 -23.820 1.00 84.62 96 LYS A CA 1
ATOM 741 C C . LYS A 1 96 ? 3.530 -3.737 -24.511 1.00 84.62 96 LYS A C 1
ATOM 743 O O . LYS A 1 96 ? 4.539 -4.404 -24.725 1.00 84.62 96 LYS A O 1
ATOM 748 N N . LYS A 1 97 ? 3.391 -2.476 -24.937 1.00 80.75 97 LYS A N 1
ATOM 749 C CA . LYS A 1 97 ? 4.428 -1.632 -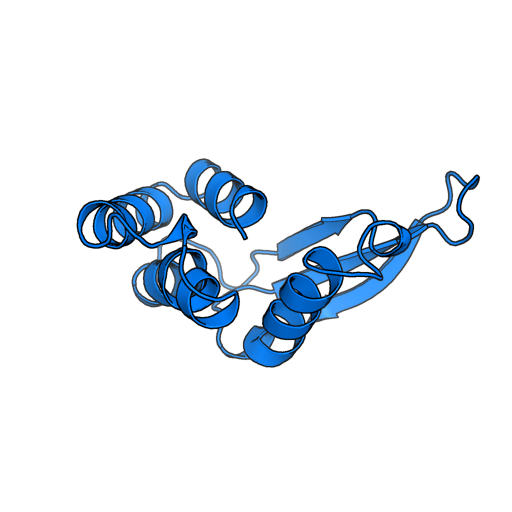25.553 1.00 80.75 97 LYS A CA 1
ATOM 750 C C . LYS A 1 97 ? 4.149 -0.166 -25.189 1.00 80.75 97 LYS A C 1
ATOM 752 O O . LYS A 1 97 ? 2.969 0.174 -25.116 1.00 80.75 97 LYS A O 1
ATOM 757 N N . PRO A 1 98 ? 5.167 0.705 -25.061 1.00 71.94 98 PRO A N 1
ATOM 758 C CA . PRO A 1 98 ? 4.985 2.094 -24.611 1.00 71.94 98 PRO A CA 1
ATOM 759 C C . PRO A 1 98 ? 3.955 2.905 -25.418 1.00 71.94 98 PRO A C 1
ATOM 761 O O . PRO A 1 98 ? 3.248 3.742 -24.869 1.00 71.94 98 PRO A O 1
ATOM 764 N N . GLU A 1 99 ? 3.824 2.619 -26.715 1.00 77.69 99 GLU A N 1
ATOM 765 C CA . GLU A 1 99 ? 2.926 3.337 -27.635 1.00 77.69 99 GLU A CA 1
ATOM 766 C C . GLU A 1 99 ? 1.612 2.587 -27.927 1.00 77.69 99 GLU A C 1
ATOM 768 O O . GLU A 1 99 ? 0.874 2.929 -28.847 1.00 77.69 99 GLU A O 1
ATOM 773 N N . SER A 1 100 ? 1.323 1.521 -27.177 1.00 78.31 100 SER A N 1
ATOM 774 C CA . SER A 1 100 ? 0.153 0.669 -27.392 1.00 78.31 100 SER A CA 1
ATOM 775 C C . SER A 1 100 ? -1.012 1.050 -26.481 1.00 78.31 100 SER A C 1
ATOM 777 O O . SER A 1 100 ? -0.814 1.327 -25.300 1.00 78.31 100 SER A O 1
ATOM 779 N N . TYR A 1 101 ? -2.237 0.948 -27.004 1.00 79.50 101 TYR A N 1
ATOM 780 C CA . TYR A 1 101 ? -3.472 0.988 -26.209 1.00 79.50 101 TYR A CA 1
ATOM 781 C C . TYR A 1 101 ? -3.859 -0.391 -25.636 1.00 79.50 101 TYR A C 1
ATOM 783 O O . TYR A 1 101 ? -4.847 -0.507 -24.913 1.00 79.50 101 TYR A O 1
ATOM 791 N N . ASP A 1 102 ? -3.080 -1.436 -25.937 1.00 86.94 102 ASP A N 1
ATOM 792 C CA . ASP A 1 102 ? -3.258 -2.770 -25.359 1.00 86.94 102 ASP A CA 1
ATOM 793 C C . ASP A 1 102 ? -2.605 -2.885 -23.978 1.00 86.94 102 ASP A C 1
ATOM 795 O O . ASP A 1 102 ? -1.374 -2.834 -23.848 1.00 86.94 102 ASP A O 1
ATOM 799 N N . TRP A 1 103 ? -3.435 -3.200 -22.989 1.00 87.88 103 TRP A N 1
ATOM 800 C CA . TRP A 1 103 ? -3.030 -3.511 -21.624 1.00 87.88 103 TRP A CA 1
ATOM 801 C C . TRP A 1 103 ? -2.932 -5.018 -21.384 1.00 87.88 103 TRP A C 1
ATOM 803 O O . TRP A 1 103 ? -3.653 -5.821 -21.985 1.00 87.88 103 TRP A O 1
ATOM 813 N N . ASN A 1 104 ? -2.047 -5.412 -20.475 1.00 91.81 104 ASN A N 1
ATOM 814 C CA . ASN A 1 104 ? -1.988 -6.760 -19.930 1.00 91.81 104 ASN A CA 1
ATOM 815 C C . ASN A 1 104 ? -1.993 -6.726 -18.402 1.00 91.81 104 ASN A C 1
ATOM 817 O O . ASN A 1 104 ? -1.393 -5.849 -17.781 1.00 91.81 104 ASN A O 1
ATOM 821 N N . ILE A 1 105 ? -2.635 -7.727 -17.800 1.00 92.62 105 ILE A N 1
ATOM 822 C CA . ILE A 1 105 ? -2.502 -7.991 -16.368 1.00 92.62 105 ILE A CA 1
ATOM 823 C C . ILE A 1 105 ? -1.122 -8.605 -16.149 1.00 92.62 105 ILE A C 1
ATOM 825 O O . ILE A 1 105 ? -0.755 -9.580 -16.805 1.00 92.62 105 ILE A O 1
ATOM 829 N N . VAL A 1 106 ? -0.352 -8.005 -15.250 1.00 91.31 106 VAL A N 1
ATOM 830 C CA . VAL A 1 106 ? 0.980 -8.476 -14.856 1.00 91.31 106 VAL A CA 1
ATOM 831 C C . VAL A 1 106 ? 0.859 -9.476 -13.714 1.00 91.31 106 VAL A C 1
ATOM 833 O O . VAL A 1 106 ? 1.529 -10.504 -13.708 1.00 91.31 106 VAL A O 1
ATOM 836 N N . GLY A 1 107 ? -0.033 -9.195 -12.767 1.00 92.69 107 GLY A N 1
ATOM 837 C CA . GLY A 1 107 ? -0.293 -10.072 -11.638 1.00 92.69 107 GLY A CA 1
ATOM 838 C C . GLY A 1 107 ? -1.462 -9.595 -10.789 1.00 92.69 107 GLY A C 1
ATOM 839 O O . GLY A 1 107 ? -1.860 -8.430 -10.852 1.00 92.69 107 GLY A O 1
ATOM 840 N N . ILE A 1 108 ? -1.995 -10.525 -9.999 1.00 92.88 108 ILE A N 1
ATOM 841 C CA . ILE A 1 108 ? -2.966 -10.273 -8.936 1.00 92.88 108 ILE A CA 1
ATOM 842 C C . ILE A 1 108 ? -2.355 -10.848 -7.658 1.00 92.88 108 ILE A C 1
ATOM 844 O O . ILE A 1 108 ? -2.001 -12.029 -7.631 1.00 92.88 108 ILE A O 1
ATOM 848 N N . TYR A 1 109 ? -2.204 -10.001 -6.648 1.00 91.00 109 TYR A N 1
ATOM 849 C CA . TYR A 1 109 ? -1.521 -10.266 -5.385 1.00 91.00 109 TYR A CA 1
ATOM 850 C C . TYR A 1 109 ? -2.477 -10.122 -4.206 1.00 91.00 109 TYR A C 1
ATOM 852 O O . TYR A 1 109 ? -3.404 -9.280 -4.298 1.00 91.00 109 TYR A O 1
#

Organism: NCBI:txid456999

Sequence (109 aa):
MTAIAYQLAQYSVPFEHELYESTSTNPDILSQDALGRYKHMIQGPLSKTKDGIPESALIVIDGLDECEQGAGRTVLDILVQRSKELPLKIMITSRKKPESYDWNIVGIY

Secondary structure (DSSP, 8-state):
-HHHHHHHHHH-HHHHHHHHHHHHT-TTTTTS-HHHHHIIIIIHHHHH-TTTS-TT-EEEE--GGGSSSHHHHHHHHHHHHHGGGSSSEEEEEEESSTT-S-EEEEEE-

pLDDT: mean 90.64, std 5.23, range [69.31, 96.94]